Protein AF-A0A251V278-F1 (afdb_monomer)

Secondary structure (DSSP, 8-state):
-GGG-HHHHHS-IIIIIHHHHHIIIIIS---THHHHH-GGGGGS-IIIIIHHHHHHHHHTT----HHHHHSSGGG--

Solvent-accessible surface area (backbone atoms only — not comparable to full-atom values): 4876 Å² total; per-residue (Å²): 124,76,91,76,48,64,69,73,76,74,47,53,54,77,80,53,49,45,59,48,50,49,41,38,46,72,73,65,66,46,64,71,63,54,46,72,79,35,56,66,61,77,78,52,49,55,78,83,45,52,50,58,48,48,53,56,37,56,76,67,74,54,87,76,55,66,57,63,70,68,42,79,76,76,70,80,120

Foldseek 3Di:
DCPPPVLVVPDDCVPQVVVLVCCCCPVVVHDPVLCVVVVCSSVDDVVPAVVVQSVVCVVVVHDDGPCCSRPPPVPPD

Radius of gyration: 12.44 Å; Cα contacts (8 Å, |Δi|>4): 51; chains: 1; bounding box: 26×30×32 Å

Mean predicted aligned error: 6.28 Å

pLDDT: mean 84.4, std 15.97, range [37.12, 97.38]

InterPro domains:
  IPR003690 Transcription termination factor, mitochondrial/chloroplastic [PF02536] (1-71)
  IPR003690 Transcription termination factor, mitochondrial/chloroplastic [PTHR13068] (1-66)
  IPR003690 Transcription termination factor, mitochondrial/chloroplastic [SM00733] (1-31)
  IPR003690 Transcription termination factor, mitochondrial/chloroplastic [SM00733] (32-63)
  IPR038538 MTERF superfamily, mitochondrial/chloroplastic [G3DSA:1.25.70.10] (1-73)

Sequence (77 aa):
MVGRFSPLLGNSIEEVLRPKYEFLANAMQKPLEEVVEYPRYFSYSLEKKIKPRFWVIKGRNCECNLKDMLGADYMSV

Organism: Helianthus annuus (NCBI:txid4232)

Structure (mmCIF, N/CA/C/O backbone):
data_AF-A0A251V278-F1
#
_entry.id   AF-A0A251V278-F1
#
loop_
_atom_site.group_PDB
_atom_site.id
_atom_site.type_symbol
_atom_site.label_atom_id
_atom_site.label_alt_id
_atom_site.label_comp_id
_atom_site.label_asym_id
_atom_site.label_entity_id
_atom_site.label_seq_id
_atom_site.pdbx_PDB_ins_code
_atom_site.Cartn_x
_atom_site.Cartn_y
_atom_site.Cartn_z
_atom_site.occupancy
_atom_site.B_iso_or_equiv
_atom_site.auth_seq_id
_atom_site.auth_comp_id
_atom_site.auth_asym_id
_atom_site.auth_atom_id
_atom_site.pdbx_PDB_model_num
ATOM 1 N N . MET A 1 1 ? -6.193 -11.530 -12.720 1.00 51.31 1 MET A N 1
ATOM 2 C CA . MET A 1 1 ? -5.008 -12.418 -12.796 1.00 51.31 1 MET A CA 1
ATOM 3 C C . MET A 1 1 ? -3.825 -11.659 -13.387 1.00 51.31 1 MET A C 1
ATOM 5 O O . MET A 1 1 ? -4.002 -10.928 -14.353 1.00 51.31 1 MET A O 1
ATOM 9 N N . VAL A 1 2 ? -2.651 -11.814 -12.767 1.00 53.59 2 VAL A N 1
ATOM 10 C CA . VAL A 1 2 ? -1.412 -11.004 -12.866 1.00 53.59 2 VAL A CA 1
ATOM 11 C C . VAL A 1 2 ? -0.881 -10.731 -14.288 1.00 53.59 2 VAL A C 1
ATOM 13 O O . VAL A 1 2 ? -0.147 -9.767 -14.484 1.00 53.59 2 VAL A O 1
ATOM 16 N N . GLY A 1 3 ? -1.317 -11.476 -15.308 1.00 54.38 3 GLY A N 1
ATOM 17 C CA . GLY A 1 3 ? -0.832 -11.357 -16.692 1.00 54.38 3 GLY A CA 1
ATOM 18 C C . GLY A 1 3 ? -1.099 -10.029 -17.421 1.00 54.38 3 GLY A C 1
ATOM 19 O O . GLY A 1 3 ? -0.608 -9.857 -18.529 1.00 54.38 3 GLY A O 1
ATOM 20 N N . ARG A 1 4 ? -1.855 -9.082 -16.841 1.00 56.81 4 ARG A N 1
ATOM 21 C CA . ARG A 1 4 ? -2.078 -7.738 -17.427 1.00 56.81 4 ARG A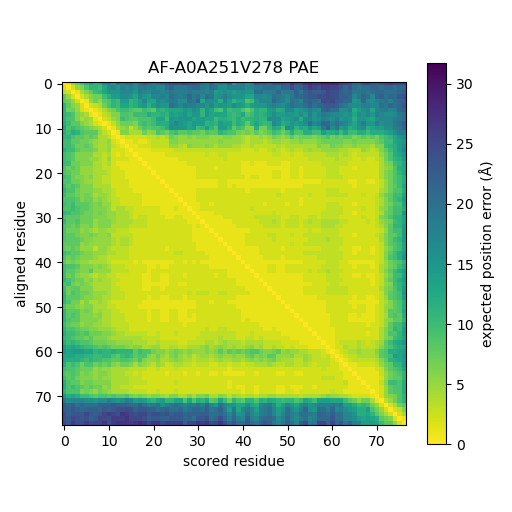 CA 1
ATOM 22 C C . ARG A 1 4 ? -1.401 -6.594 -16.674 1.00 56.81 4 ARG A C 1
ATOM 24 O O . ARG A 1 4 ? -1.511 -5.446 -17.096 1.00 56.81 4 ARG A O 1
ATOM 31 N N . PHE A 1 5 ? -0.715 -6.868 -15.565 1.00 61.53 5 PHE A N 1
ATOM 32 C CA . PHE A 1 5 ? -0.100 -5.813 -14.765 1.00 61.53 5 PHE A CA 1
ATOM 33 C C . PHE A 1 5 ? 1.387 -5.679 -15.101 1.00 61.53 5 PHE A C 1
ATOM 35 O O . PHE A 1 5 ? 2.255 -6.139 -14.366 1.00 61.53 5 PHE A O 1
ATOM 42 N N . SER A 1 6 ? 1.666 -5.019 -16.230 1.00 60.38 6 SER A N 1
ATOM 43 C CA . SER A 1 6 ? 3.023 -4.764 -16.742 1.00 60.38 6 SER A CA 1
ATOM 44 C C . SER A 1 6 ? 4.027 -4.257 -15.687 1.00 60.38 6 SER A C 1
ATOM 46 O O . SER A 1 6 ? 5.180 -4.683 -15.743 1.00 60.38 6 SER A O 1
ATOM 48 N N . PRO A 1 7 ? 3.647 -3.423 -14.691 1.00 61.44 7 PRO A N 1
ATOM 49 C CA . PRO A 1 7 ? 4.584 -3.001 -13.651 1.00 61.44 7 PRO A CA 1
ATOM 50 C C . PRO A 1 7 ? 5.080 -4.133 -12.744 1.00 61.44 7 PRO A C 1
ATOM 52 O O . PRO A 1 7 ? 6.182 -4.033 -12.225 1.00 61.44 7 PRO A O 1
ATOM 55 N N . LEU A 1 8 ? 4.316 -5.209 -12.529 1.00 66.06 8 LEU A N 1
ATOM 56 C CA . LEU A 1 8 ? 4.796 -6.335 -11.713 1.00 66.06 8 LEU A CA 1
ATOM 57 C C . LEU A 1 8 ? 5.915 -7.114 -12.417 1.00 66.06 8 LEU A C 1
ATOM 59 O O . LEU A 1 8 ? 6.745 -7.709 -11.745 1.00 66.06 8 LEU A O 1
ATOM 63 N N . LEU A 1 9 ? 5.946 -7.091 -13.752 1.00 62.78 9 LEU A N 1
ATOM 64 C CA . LEU A 1 9 ? 6.907 -7.849 -14.557 1.00 62.78 9 LEU A CA 1
ATOM 65 C C . LEU A 1 9 ? 8.209 -7.081 -14.826 1.00 62.78 9 LEU A C 1
ATOM 67 O O . LEU A 1 9 ? 9.227 -7.701 -15.106 1.00 62.78 9 LEU A O 1
ATOM 71 N N . GLY A 1 10 ? 8.180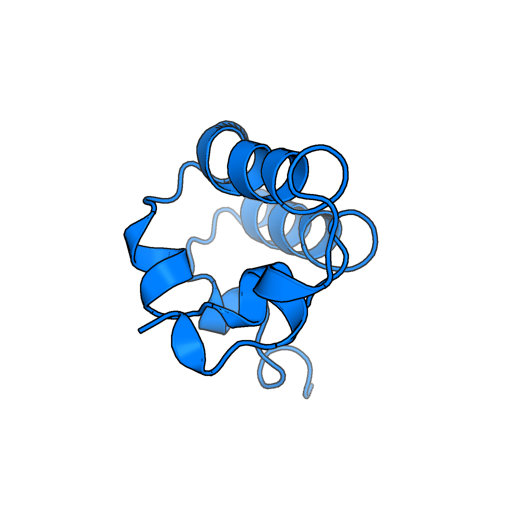 -5.746 -14.758 1.00 65.06 10 GLY A N 1
ATOM 72 C CA . GLY A 1 10 ? 9.347 -4.893 -15.020 1.00 65.06 10 GLY A CA 1
ATOM 73 C C . GLY A 1 10 ? 10.084 -4.393 -13.774 1.00 65.06 10 GLY A C 1
ATOM 74 O O . GLY A 1 10 ? 11.124 -3.758 -13.908 1.00 65.06 10 GLY A O 1
ATOM 75 N N . ASN A 1 11 ? 9.549 -4.629 -12.574 1.00 72.19 11 ASN A N 1
ATOM 76 C CA . ASN A 1 11 ? 10.156 -4.171 -11.325 1.00 72.19 11 ASN A CA 1
ATOM 77 C C . ASN A 1 11 ? 10.984 -5.281 -10.668 1.00 72.19 11 ASN A C 1
ATOM 79 O O . ASN A 1 11 ? 10.551 -6.433 -10.624 1.00 72.19 11 ASN A O 1
ATOM 83 N N . SER A 1 12 ? 12.127 -4.917 -10.078 1.00 80.75 12 SER A N 1
ATOM 84 C CA . SER A 1 12 ? 12.924 -5.819 -9.239 1.00 80.75 12 SER A CA 1
ATOM 85 C C . SER A 1 12 ? 12.062 -6.407 -8.117 1.00 80.75 12 SER A C 1
ATOM 87 O O . SER A 1 12 ? 11.498 -5.670 -7.302 1.00 80.75 12 SER A O 1
ATOM 89 N N . ILE A 1 13 ? 11.978 -7.739 -8.040 1.00 80.44 13 ILE A N 1
ATOM 90 C CA . ILE A 1 13 ? 11.224 -8.419 -6.976 1.00 80.44 13 ILE A CA 1
ATOM 91 C C . ILE A 1 13 ? 11.797 -8.040 -5.608 1.00 80.44 13 ILE A C 1
ATOM 93 O O . ILE A 1 13 ? 11.046 -7.634 -4.724 1.00 80.44 13 ILE A O 1
ATOM 97 N N . GLU A 1 14 ? 13.119 -8.127 -5.465 1.00 84.88 14 GLU A N 1
ATOM 98 C CA . GLU A 1 14 ? 13.817 -7.901 -4.198 1.00 84.88 14 GLU A CA 1
ATOM 99 C C . GLU A 1 14 ? 13.750 -6.440 -3.745 1.00 84.88 14 GLU A C 1
ATOM 101 O O . GLU A 1 14 ? 13.486 -6.159 -2.583 1.00 84.88 14 GLU A O 1
ATOM 106 N N . GLU A 1 15 ? 13.940 -5.500 -4.670 1.00 83.19 15 GLU A N 1
ATOM 107 C CA . GLU A 1 15 ? 14.090 -4.085 -4.316 1.00 83.19 15 GLU A CA 1
ATOM 108 C C . GLU A 1 15 ? 12.758 -3.324 -4.294 1.00 83.19 15 GLU A C 1
ATOM 110 O O . GLU A 1 15 ? 12.643 -2.294 -3.631 1.00 83.19 15 GLU A O 1
ATOM 115 N N . VAL A 1 16 ? 11.738 -3.795 -5.021 1.00 87.06 16 VAL A N 1
ATOM 116 C CA . VAL A 1 16 ? 10.482 -3.047 -5.204 1.00 87.06 16 VAL A CA 1
ATOM 117 C C . VAL A 1 16 ? 9.272 -3.802 -4.678 1.00 87.06 16 VAL A C 1
ATOM 119 O O . VAL A 1 16 ? 8.444 -3.205 -3.985 1.00 87.06 16 VAL A O 1
ATOM 122 N N . LEU A 1 17 ? 9.117 -5.083 -5.021 1.00 89.50 17 LEU A N 1
ATOM 123 C CA . LEU A 1 17 ? 7.901 -5.826 -4.678 1.00 89.50 17 LEU A CA 1
ATOM 124 C C . LEU A 1 17 ? 7.936 -6.348 -3.243 1.00 89.50 17 LEU A C 1
ATOM 126 O O . LEU A 1 17 ? 6.962 -6.151 -2.514 1.00 89.50 17 LEU A O 1
ATOM 130 N N . ARG A 1 18 ? 9.056 -6.946 -2.823 1.00 91.38 18 ARG A N 1
ATOM 131 C CA . ARG A 1 18 ? 9.236 -7.487 -1.471 1.00 91.38 18 ARG A CA 1
ATOM 132 C C . ARG A 1 18 ? 9.052 -6.417 -0.389 1.00 91.38 18 ARG A C 1
ATOM 134 O O . ARG A 1 18 ? 8.201 -6.643 0.466 1.00 91.38 18 ARG A O 1
AT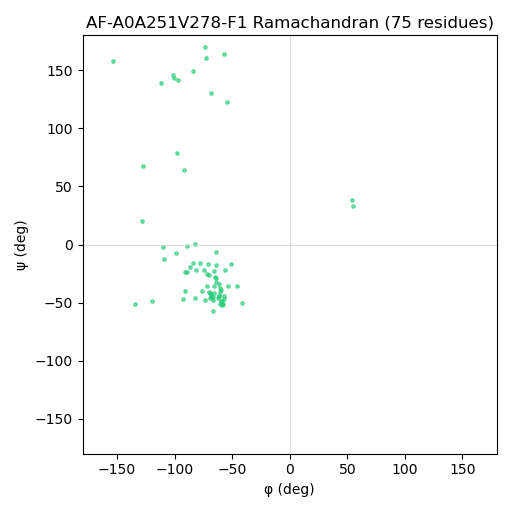OM 141 N N . PRO A 1 19 ? 9.671 -5.221 -0.453 1.00 95.56 19 PRO A N 1
ATOM 142 C CA . PRO A 1 19 ? 9.498 -4.217 0.600 1.00 95.56 19 PRO A CA 1
ATOM 143 C C . PRO A 1 19 ? 8.058 -3.703 0.705 1.00 95.56 19 PRO A C 1
ATOM 145 O O . PRO A 1 19 ? 7.575 -3.381 1.790 1.00 95.56 19 PRO A O 1
ATOM 148 N N . LYS A 1 20 ? 7.334 -3.637 -0.422 1.00 95.75 20 LYS A N 1
ATOM 149 C CA . LYS A 1 20 ? 5.909 -3.276 -0.426 1.00 95.75 20 LYS A CA 1
ATOM 150 C C . LYS A 1 20 ? 5.068 -4.384 0.203 1.00 95.75 20 LYS A C 1
ATOM 152 O O . LYS A 1 20 ? 4.235 -4.101 1.056 1.00 95.75 20 LYS A O 1
ATOM 157 N N . TYR A 1 21 ? 5.304 -5.638 -0.170 1.00 94.56 21 TYR A N 1
ATOM 158 C CA . TYR A 1 21 ? 4.596 -6.771 0.422 1.00 94.56 21 TYR A CA 1
ATOM 159 C C . TYR A 1 21 ? 4.856 -6.898 1.931 1.00 94.56 21 TYR A C 1
ATOM 161 O O . TYR A 1 21 ? 3.915 -7.046 2.705 1.00 94.56 21 TYR A O 1
ATOM 169 N N . GLU A 1 22 ? 6.105 -6.758 2.372 1.00 96.12 22 GLU A N 1
ATOM 170 C CA . GLU A 1 22 ? 6.453 -6.769 3.796 1.00 96.12 22 GLU A CA 1
ATOM 171 C C . GLU A 1 22 ? 5.749 -5.649 4.560 1.00 96.12 22 GLU A C 1
ATOM 173 O O . GLU A 1 22 ? 5.264 -5.866 5.667 1.00 96.12 22 GLU A O 1
ATOM 178 N N . PHE A 1 23 ? 5.629 -4.456 3.971 1.00 97.38 23 PHE A N 1
ATOM 179 C CA . PHE A 1 23 ? 4.876 -3.376 4.599 1.00 97.38 23 PHE A CA 1
ATOM 180 C C . PHE A 1 23 ? 3.377 -3.698 4.709 1.00 97.38 23 PHE A C 1
ATOM 182 O O . PHE A 1 23 ? 2.774 -3.440 5.752 1.00 97.38 23 PHE A O 1
ATOM 189 N N . LEU A 1 24 ? 2.779 -4.286 3.669 1.00 96.94 24 LEU A N 1
ATOM 190 C CA . LEU A 1 24 ? 1.387 -4.747 3.692 1.00 96.94 24 LEU A CA 1
ATOM 191 C C . LEU A 1 24 ? 1.147 -5.765 4.820 1.00 96.94 24 LEU A C 1
ATOM 193 O O . LEU A 1 24 ? 0.235 -5.585 5.626 1.00 96.94 24 LEU A O 1
ATOM 197 N N . ALA A 1 25 ? 1.978 -6.805 4.893 1.00 96.06 25 ALA A N 1
ATOM 198 C CA . ALA A 1 25 ? 1.802 -7.897 5.844 1.00 96.06 25 ALA A CA 1
ATOM 199 C C . ALA A 1 25 ? 2.160 -7.479 7.278 1.00 96.06 25 ALA A C 1
ATOM 201 O O . ALA A 1 25 ? 1.386 -7.702 8.202 1.00 96.06 25 ALA A O 1
ATOM 202 N N . ASN A 1 26 ? 3.306 -6.822 7.475 1.00 96.31 26 ASN A N 1
ATOM 203 C CA . ASN A 1 26 ? 3.855 -6.591 8.812 1.00 96.31 26 ASN A CA 1
ATOM 204 C C . ASN A 1 2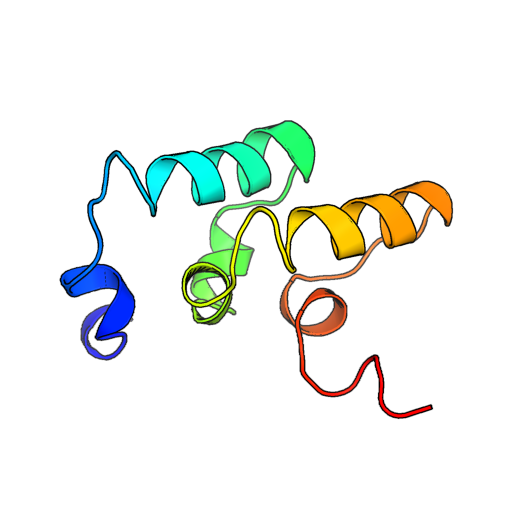6 ? 3.383 -5.275 9.434 1.00 96.31 26 ASN A C 1
ATOM 206 O O . ASN A 1 26 ? 3.118 -5.219 10.633 1.00 96.31 26 ASN A O 1
ATOM 210 N N . ALA A 1 27 ? 3.287 -4.196 8.653 1.00 95.56 27 ALA A N 1
ATOM 211 C CA . ALA A 1 27 ? 2.902 -2.892 9.194 1.00 95.56 27 ALA A CA 1
ATOM 212 C C . ALA A 1 27 ? 1.394 -2.666 9.102 1.00 95.56 27 ALA A C 1
ATOM 214 O O . ALA A 1 27 ? 0.779 -2.243 10.081 1.00 95.56 27 ALA A O 1
ATOM 215 N N . MET A 1 28 ? 0.808 -2.952 7.935 1.00 95.38 28 MET A N 1
ATOM 216 C CA . MET A 1 28 ? -0.622 -2.757 7.704 1.00 95.38 28 MET A CA 1
ATOM 217 C C . MET A 1 28 ? -1.480 -3.923 8.194 1.00 95.38 28 MET A C 1
ATOM 219 O O . MET A 1 28 ? -2.685 -3.730 8.329 1.00 95.38 28 MET A O 1
ATOM 223 N N . GLN A 1 29 ? -0.878 -5.091 8.458 1.00 95.50 29 GLN A N 1
ATOM 224 C CA . GLN A 1 29 ? -1.578 -6.302 8.905 1.00 95.50 29 GLN A CA 1
ATOM 225 C C . GLN A 1 29 ? -2.729 -6.683 7.959 1.00 95.50 29 GLN A C 1
ATOM 227 O O . GLN A 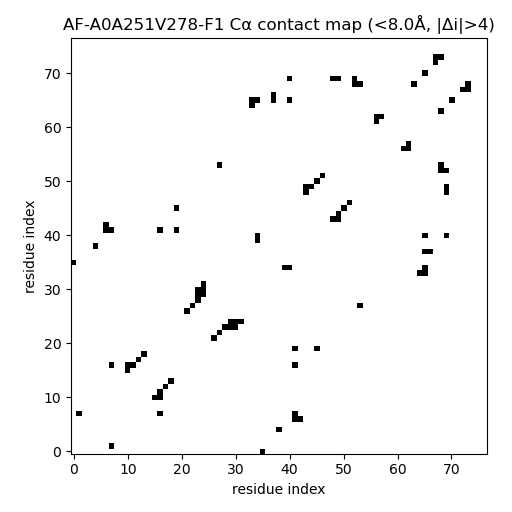1 29 ? -3.804 -7.094 8.391 1.00 95.50 29 GLN A O 1
ATOM 232 N N . LYS A 1 30 ? -2.514 -6.503 6.648 1.00 94.69 30 LYS A N 1
ATOM 233 C CA . LYS A 1 30 ? -3.510 -6.804 5.616 1.00 94.69 30 LYS A CA 1
ATOM 234 C C . LYS A 1 30 ? -3.231 -8.142 4.933 1.00 94.69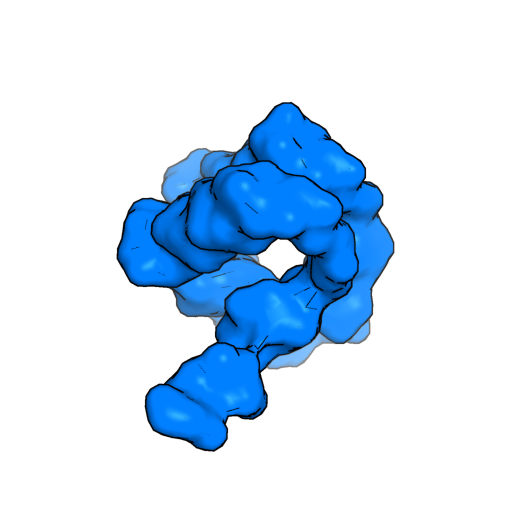 30 LYS A C 1
ATOM 236 O O . LYS A 1 30 ? -2.066 -8.466 4.691 1.00 94.69 30 LYS A O 1
ATOM 241 N N . PRO A 1 31 ? -4.288 -8.890 4.583 1.00 94.62 31 PRO A N 1
ATOM 242 C CA . PRO A 1 31 ? -4.157 -10.172 3.910 1.00 94.62 31 PRO A CA 1
ATOM 243 C C . PRO A 1 31 ? -3.738 -9.990 2.438 1.00 94.62 31 PRO A C 1
ATOM 245 O O . PRO A 1 31 ? -3.887 -8.910 1.858 1.00 94.62 31 PRO A O 1
ATOM 248 N N . LEU A 1 32 ? -3.197 -11.044 1.817 1.00 90.81 32 LEU A N 1
ATOM 249 C CA . LEU A 1 32 ? -2.717 -11.007 0.426 1.00 90.81 32 LEU A CA 1
ATOM 250 C C . LEU A 1 32 ? -3.866 -10.753 -0.567 1.00 90.81 32 LEU A C 1
ATOM 252 O O . LEU A 1 32 ? -3.674 -10.151 -1.622 1.00 90.81 32 LEU A O 1
ATOM 256 N N . GLU A 1 33 ? -5.072 -11.174 -0.216 1.00 93.00 33 GLU A N 1
ATOM 257 C CA . GLU A 1 33 ? -6.304 -11.016 -0.980 1.00 93.00 33 GLU A CA 1
ATOM 258 C C . GLU A 1 33 ? -6.551 -9.546 -1.359 1.00 93.00 33 GLU A C 1
ATOM 260 O O . GLU A 1 33 ? -6.927 -9.257 -2.493 1.00 93.00 33 GLU A O 1
ATOM 265 N N . GLU A 1 34 ? -6.203 -8.597 -0.484 1.00 93.69 34 GLU A N 1
ATOM 266 C CA . GLU A 1 34 ? -6.340 -7.159 -0.752 1.00 93.69 34 GLU A CA 1
ATOM 267 C C . GLU A 1 34 ? -5.512 -6.690 -1.958 1.00 93.69 34 GLU A C 1
ATOM 269 O O . GLU A 1 34 ? -5.959 -5.849 -2.740 1.00 93.69 34 GLU A O 1
ATOM 274 N N . VAL A 1 35 ? -4.305 -7.234 -2.161 1.00 91.94 35 VAL A N 1
ATOM 275 C CA . VAL A 1 35 ? -3.498 -6.891 -3.347 1.00 91.94 35 VAL A CA 1
ATOM 276 C C . VAL A 1 35 ? -3.912 -7.675 -4.587 1.00 91.94 35 VAL A C 1
ATOM 278 O O . VAL A 1 35 ? -3.654 -7.215 -5.699 1.00 91.94 35 VAL A O 1
ATOM 281 N N . VAL A 1 36 ? -4.576 -8.823 -4.429 1.00 89.94 36 VAL A N 1
ATOM 282 C CA . VAL A 1 36 ? -5.200 -9.541 -5.552 1.00 89.94 36 VAL A CA 1
ATOM 283 C C . VAL A 1 36 ? -6.397 -8.752 -6.084 1.00 89.94 36 VAL A C 1
ATOM 285 O O . VAL A 1 36 ? -6.543 -8.613 -7.302 1.00 89.94 36 VAL A O 1
ATOM 288 N N . GLU A 1 37 ? -7.209 -8.192 -5.188 1.00 91.75 37 GLU A N 1
ATOM 289 C CA . GLU A 1 37 ? -8.345 -7.326 -5.518 1.00 91.75 37 GLU A CA 1
ATOM 290 C C . GLU A 1 37 ? -7.897 -5.946 -6.018 1.00 91.75 37 GLU A C 1
ATOM 292 O O . GLU A 1 37 ? -8.495 -5.381 -6.939 1.00 91.75 37 GLU A O 1
ATOM 297 N N . TYR A 1 38 ? -6.805 -5.413 -5.463 1.00 92.19 38 TYR A N 1
ATOM 298 C CA . TYR A 1 38 ? -6.276 -4.096 -5.806 1.00 92.19 38 TYR A CA 1
ATOM 299 C C . TYR A 1 38 ? -4.782 -4.124 -6.188 1.00 92.19 38 TYR A C 1
ATOM 301 O O . TYR A 1 38 ? -3.939 -3.505 -5.526 1.00 92.19 38 TYR A O 1
ATOM 309 N N . PRO A 1 39 ? -4.417 -4.740 -7.332 1.00 90.06 39 PRO A N 1
ATOM 310 C CA . PRO A 1 39 ? -3.018 -4.893 -7.754 1.00 90.06 39 PRO A CA 1
ATOM 311 C C . PRO A 1 39 ? -2.318 -3.557 -8.032 1.00 90.06 39 PRO A C 1
ATOM 313 O O . PRO A 1 39 ? -1.088 -3.473 -8.010 1.00 90.06 39 PRO A O 1
ATOM 316 N N . ARG A 1 40 ? -3.094 -2.475 -8.217 1.00 90.31 40 ARG A N 1
ATOM 317 C CA . ARG A 1 40 ? -2.585 -1.101 -8.338 1.00 90.31 40 ARG A CA 1
ATOM 318 C C . ARG A 1 40 ? -1.736 -0.672 -7.140 1.00 90.31 40 ARG A C 1
ATOM 320 O O . ARG A 1 40 ? -0.894 0.209 -7.303 1.00 90.31 40 ARG A O 1
ATOM 327 N N . TYR A 1 41 ? -1.893 -1.321 -5.986 1.00 93.06 41 TYR A N 1
ATOM 328 C CA . TYR A 1 41 ? -1.008 -1.184 -4.832 1.00 93.06 41 TYR A CA 1
ATOM 329 C C . TYR A 1 41 ? 0.479 -1.128 -5.221 1.00 93.06 41 TYR A C 1
ATOM 331 O O . TYR A 1 41 ? 1.182 -0.177 -4.872 1.00 93.06 41 TYR A O 1
ATOM 339 N N . PHE A 1 42 ? 0.941 -2.081 -6.035 1.00 91.31 42 PHE A N 1
ATOM 340 C CA . PHE A 1 42 ? 2.353 -2.190 -6.405 1.00 91.31 42 PHE A CA 1
ATOM 341 C C . PHE A 1 42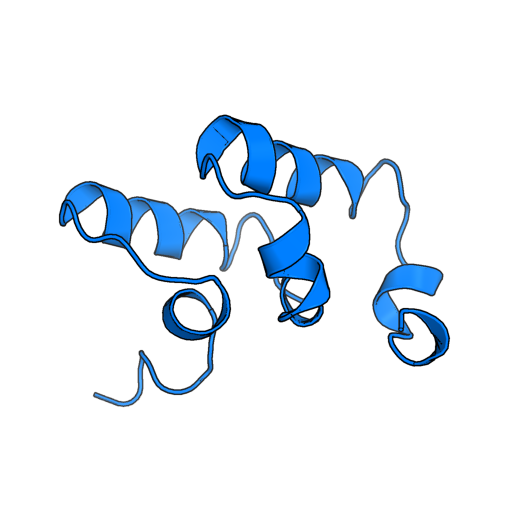 ? 2.839 -1.090 -7.352 1.00 91.31 42 PHE A C 1
ATOM 343 O O . PHE A 1 42 ? 4.045 -0.855 -7.434 1.00 91.31 42 PHE A O 1
ATOM 350 N N . SER A 1 43 ? 1.939 -0.361 -8.014 1.00 90.25 43 SER A N 1
ATOM 351 C CA . SER A 1 43 ? 2.302 0.818 -8.808 1.00 90.25 43 SER A CA 1
ATOM 352 C C . SER A 1 43 ? 2.569 2.060 -7.965 1.00 90.25 43 SER A C 1
ATOM 354 O O . SER A 1 43 ? 3.164 3.010 -8.468 1.00 90.25 43 SER A O 1
ATOM 356 N N . TYR A 1 44 ? 2.154 2.094 -6.697 1.00 92.31 44 TYR A N 1
ATOM 357 C CA . TYR A 1 44 ? 2.388 3.256 -5.846 1.00 92.31 44 TYR A CA 1
ATOM 358 C C . TYR A 1 44 ? 3.772 3.227 -5.197 1.00 92.31 44 TYR A C 1
ATOM 360 O O . TYR A 1 44 ? 4.336 2.171 -4.911 1.00 92.31 44 TYR A O 1
ATOM 368 N N . SER A 1 45 ? 4.331 4.414 -4.957 1.00 93.44 45 SER A N 1
ATOM 369 C CA . SER A 1 45 ? 5.568 4.561 -4.190 1.00 93.44 45 SER A CA 1
ATOM 370 C C . SER A 1 45 ? 5.326 4.196 -2.725 1.00 93.44 45 SER A C 1
ATOM 372 O O . SER A 1 45 ? 4.390 4.714 -2.104 1.00 93.44 45 SER A O 1
ATOM 374 N N . LEU A 1 46 ? 6.193 3.336 -2.180 1.00 95.44 46 LEU A N 1
ATOM 375 C CA . LEU A 1 46 ? 6.149 2.944 -0.774 1.00 95.44 46 LEU A CA 1
ATOM 376 C C . LEU A 1 46 ? 6.338 4.162 0.136 1.00 95.44 46 LEU A C 1
ATOM 378 O O . LEU A 1 46 ? 5.488 4.436 0.981 1.00 95.44 46 LEU A O 1
ATOM 382 N N . GLU A 1 47 ? 7.392 4.938 -0.119 1.00 95.94 47 GLU A N 1
ATOM 383 C CA . GLU A 1 47 ? 7.769 6.096 0.697 1.00 95.94 47 GLU A CA 1
ATOM 384 C C . GLU A 1 47 ? 6.887 7.324 0.450 1.00 95.94 47 GLU A C 1
ATOM 386 O O . GLU A 1 47 ? 6.514 8.012 1.394 1.00 95.94 47 GLU A O 1
ATOM 391 N N . LYS A 1 48 ? 6.511 7.609 -0.806 1.00 95.38 48 LYS A N 1
ATOM 392 C CA . LYS A 1 48 ? 5.785 8.852 -1.131 1.00 95.38 48 LYS A CA 1
ATOM 393 C C . LYS A 1 48 ? 4.268 8.751 -0.984 1.00 95.38 48 LYS A C 1
ATOM 395 O O . LYS A 1 48 ? 3.611 9.785 -0.923 1.00 95.38 48 LYS A O 1
ATOM 400 N N . LYS A 1 49 ? 3.686 7.545 -0.983 1.00 95.19 49 LYS A N 1
ATOM 401 C CA . LYS A 1 49 ? 2.220 7.391 -0.981 1.00 95.19 49 LYS A CA 1
ATOM 402 C C . LYS A 1 49 ? 1.694 6.355 0.003 1.00 95.19 49 LYS A C 1
ATOM 404 O O . LYS A 1 49 ? 0.793 6.686 0.767 1.00 95.19 49 LYS A O 1
ATOM 409 N N . ILE A 1 50 ? 2.228 5.132 -0.002 1.00 96.50 50 ILE A N 1
ATOM 410 C CA . ILE A 1 50 ? 1.688 4.042 0.828 1.00 96.50 50 ILE A CA 1
ATOM 411 C C . ILE A 1 50 ? 1.896 4.338 2.317 1.00 96.50 50 ILE A C 1
ATOM 413 O O . ILE A 1 50 ? 0.915 4.435 3.055 1.00 96.50 50 ILE A O 1
ATOM 417 N N . LYS A 1 51 ? 3.148 4.550 2.746 1.00 96.88 51 LYS A N 1
ATOM 418 C CA . LYS A 1 51 ? 3.480 4.839 4.148 1.00 96.88 51 LYS A CA 1
ATOM 419 C C . LYS A 1 51 ? 2.776 6.099 4.673 1.00 96.88 51 LYS A C 1
ATOM 421 O O . LYS A 1 51 ? 2.099 5.980 5.693 1.00 96.88 51 LYS A O 1
ATOM 426 N N . PRO A 1 52 ? 2.849 7.275 4.009 1.00 96.56 52 PRO A N 1
ATOM 427 C CA . PRO A 1 52 ? 2.218 8.489 4.527 1.00 96.56 52 PRO A CA 1
ATOM 428 C C . PRO A 1 52 ? 0.713 8.336 4.764 1.00 96.56 52 PRO A C 1
ATOM 430 O O . PRO A 1 52 ? 0.216 8.728 5.816 1.00 96.56 52 PRO A O 1
ATOM 433 N N . ARG A 1 53 ? -0.019 7.723 3.823 1.00 95.50 53 ARG A N 1
ATOM 434 C CA . ARG A 1 53 ? -1.473 7.552 3.965 1.00 95.50 53 ARG A CA 1
ATOM 435 C C . ARG A 1 53 ? -1.839 6.551 5.055 1.00 95.50 53 ARG A C 1
ATOM 437 O O . ARG A 1 53 ? -2.747 6.827 5.834 1.00 95.50 53 ARG A O 1
ATOM 444 N N . PHE A 1 54 ? -1.111 5.438 5.150 1.00 95.81 54 PHE A N 1
ATOM 445 C CA . PHE A 1 54 ? -1.325 4.462 6.214 1.00 95.81 54 PHE A CA 1
ATOM 446 C C . PHE A 1 54 ? -1.187 5.097 7.603 1.00 95.81 54 PHE A C 1
ATOM 448 O O . PHE A 1 54 ? -2.063 4.919 8.443 1.00 95.81 54 PHE A O 1
ATOM 455 N N . TRP A 1 55 ? -0.132 5.885 7.835 1.00 95.00 55 TRP A N 1
ATOM 456 C CA . TRP A 1 55 ? 0.087 6.516 9.139 1.00 95.00 55 TRP A CA 1
ATOM 457 C C . TRP A 1 55 ? -0.987 7.548 9.496 1.00 95.00 55 TRP A C 1
ATOM 459 O O . TRP A 1 55 ? -1.398 7.608 10.653 1.00 95.00 55 TRP A O 1
ATOM 469 N N . VAL A 1 56 ? -1.502 8.300 8.517 1.00 94.50 56 VAL A N 1
ATOM 470 C CA . VAL A 1 56 ? -2.638 9.214 8.732 1.00 94.50 56 VAL A CA 1
ATOM 471 C C . VAL A 1 56 ? -3.893 8.448 9.160 1.00 94.50 56 VAL A C 1
ATOM 473 O O . VAL A 1 56 ? -4.562 8.851 10.107 1.00 94.50 56 VAL A O 1
AT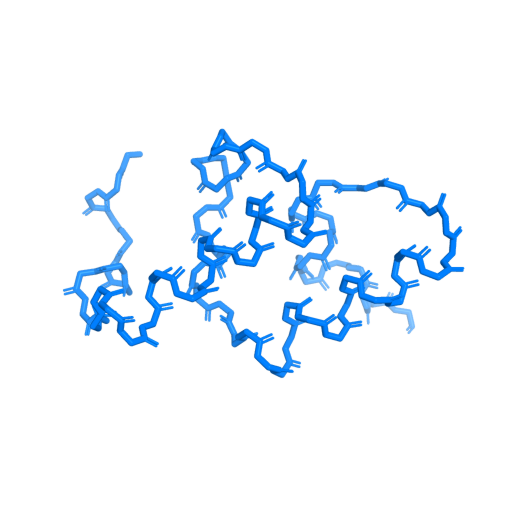OM 476 N N . ILE A 1 57 ? -4.212 7.340 8.489 1.00 92.00 57 ILE A N 1
ATOM 477 C CA . ILE A 1 57 ? -5.393 6.516 8.793 1.00 92.00 57 ILE A CA 1
ATOM 478 C C . ILE A 1 57 ? -5.248 5.820 10.150 1.00 92.00 57 ILE A C 1
ATOM 480 O O . ILE A 1 57 ? -6.167 5.874 10.967 1.00 92.00 57 ILE A O 1
ATOM 484 N N . LYS A 1 58 ? -4.069 5.253 10.429 1.00 92.00 58 LYS A N 1
ATOM 485 C CA . LYS A 1 58 ? -3.755 4.619 11.713 1.00 92.00 58 LYS A CA 1
ATOM 486 C C . LYS A 1 58 ? -3.863 5.607 12.874 1.00 92.00 58 LYS A C 1
ATOM 488 O O . LYS A 1 58 ? -4.423 5.264 13.907 1.00 92.00 58 LYS A O 1
ATOM 493 N N . GLY A 1 59 ? -3.398 6.846 12.694 1.00 92.69 59 GLY A N 1
ATOM 494 C CA . GLY A 1 59 ? -3.538 7.904 13.700 1.00 92.69 59 GLY A CA 1
ATOM 495 C C . GLY A 1 59 ? -4.988 8.333 13.958 1.00 92.69 59 GLY A C 1
ATOM 496 O O . GLY A 1 59 ? -5.291 8.836 15.034 1.00 92.69 59 GLY A O 1
ATOM 497 N N . ARG A 1 60 ? -5.894 8.107 12.999 1.00 91.38 60 ARG A N 1
ATOM 498 C CA . ARG A 1 60 ? -7.340 8.349 13.140 1.00 91.38 60 ARG A CA 1
ATOM 499 C C . ARG A 1 60 ? -8.101 7.145 13.697 1.00 91.38 60 ARG A C 1
ATOM 501 O O . ARG A 1 60 ? -9.309 7.240 13.882 1.00 91.38 60 ARG A O 1
ATOM 508 N N . ASN A 1 61 ? -7.410 6.032 13.954 1.00 88.38 61 ASN A N 1
ATOM 509 C CA . ASN A 1 61 ? -8.001 4.770 14.392 1.00 88.38 61 ASN A CA 1
ATOM 510 C C . ASN A 1 61 ? -9.110 4.270 13.441 1.00 88.38 61 ASN A C 1
ATOM 512 O O . ASN A 1 61 ? -10.097 3.680 13.876 1.00 88.38 61 ASN A O 1
ATOM 516 N N . CYS A 1 62 ? -8.957 4.549 12.141 1.00 86.19 62 CYS A N 1
ATOM 517 C CA . CYS A 1 62 ? -9.868 4.097 11.094 1.00 86.19 62 CYS A CA 1
ATOM 518 C C . CYS A 1 62 ? -9.276 2.891 10.363 1.00 86.19 62 CYS A C 1
ATOM 520 O O . CYS A 1 62 ? -8.074 2.841 10.108 1.00 86.19 62 CYS A O 1
ATOM 522 N N . GLU A 1 63 ? -10.133 1.969 9.941 1.00 85.75 63 GLU A N 1
ATOM 523 C CA . GLU A 1 63 ? -9.763 0.864 9.060 1.00 85.75 63 GLU A CA 1
ATOM 524 C C . GLU A 1 63 ? -10.420 1.059 7.692 1.00 85.75 63 GLU A C 1
ATOM 526 O O . GLU A 1 63 ? -11.567 1.489 7.590 1.00 85.75 63 GLU A O 1
ATOM 531 N N . CYS A 1 64 ? -9.678 0.784 6.622 1.00 89.19 64 CYS A N 1
ATOM 532 C CA . CYS A 1 64 ? -10.185 0.821 5.251 1.00 89.19 64 CYS A CA 1
ATOM 533 C C . CYS A 1 64 ? -9.368 -0.122 4.362 1.00 89.19 64 CYS A C 1
ATOM 535 O O . CYS A 1 64 ? -8.235 -0.481 4.706 1.00 89.19 64 CYS A O 1
ATOM 537 N N . ASN A 1 65 ? -9.941 -0.553 3.238 1.00 93.00 65 ASN A N 1
ATOM 538 C CA . ASN A 1 65 ? -9.244 -1.394 2.262 1.00 93.00 65 ASN A CA 1
ATOM 539 C C . ASN A 1 65 ? -8.206 -0.577 1.459 1.00 93.00 65 ASN A C 1
ATOM 541 O O . ASN A 1 65 ? -8.147 0.656 1.528 1.00 93.00 65 ASN A O 1
ATOM 545 N N . LEU A 1 66 ? -7.354 -1.257 0.690 1.00 94.44 66 LEU A N 1
ATOM 546 C CA . LEU A 1 66 ? -6.308 -0.614 -0.110 1.00 94.44 66 LEU A CA 1
ATOM 547 C C . LEU A 1 66 ? -6.866 0.338 -1.170 1.00 94.44 66 LEU A C 1
ATOM 549 O O . LEU A 1 66 ? -6.228 1.352 -1.470 1.00 94.44 66 LEU A O 1
ATOM 553 N N . LYS A 1 67 ? -8.026 0.019 -1.748 1.00 92.75 67 LYS A N 1
ATOM 554 C CA . LYS A 1 67 ? -8.665 0.841 -2.778 1.00 92.75 67 LYS A CA 1
ATOM 555 C C . LYS A 1 67 ? -9.119 2.177 -2.198 1.00 92.75 67 LYS A C 1
ATOM 557 O O . LYS A 1 67 ? -8.818 3.206 -2.796 1.00 92.75 67 LYS A O 1
ATOM 562 N N . ASP A 1 68 ? -9.743 2.168 -1.031 1.00 91.62 68 ASP A N 1
ATOM 563 C CA . ASP A 1 68 ? -10.185 3.371 -0.329 1.00 91.62 68 ASP A CA 1
ATOM 564 C C . ASP A 1 68 ? -8.973 4.191 0.123 1.00 91.62 68 ASP A C 1
ATOM 566 O O . ASP A 1 68 ? -8.840 5.372 -0.195 1.00 91.62 68 ASP A O 1
ATOM 570 N N . MET A 1 69 ? -7.985 3.542 0.743 1.00 93.56 69 MET A N 1
ATOM 571 C CA . MET A 1 69 ? -6.778 4.225 1.207 1.00 93.56 69 MET A CA 1
ATOM 572 C C . MET A 1 69 ? -5.976 4.885 0.067 1.00 93.56 69 MET A C 1
ATOM 574 O O . MET A 1 69 ? -5.451 5.996 0.205 1.00 93.56 69 MET A O 1
ATOM 578 N N . LEU A 1 70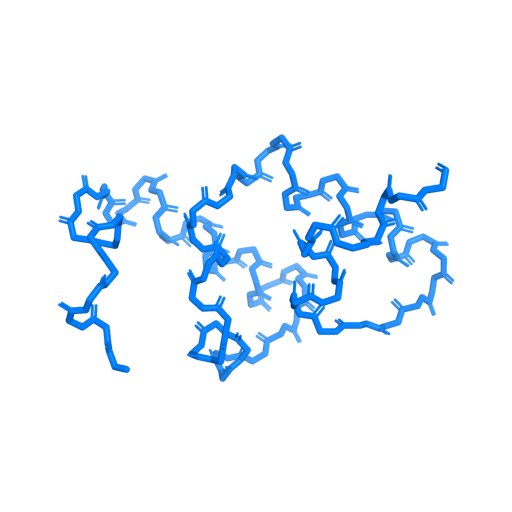 ? -5.788 4.191 -1.059 1.00 92.81 70 LEU A N 1
ATOM 579 C CA . LEU A 1 70 ? -4.816 4.575 -2.095 1.00 92.81 70 LEU A CA 1
ATOM 580 C C . LEU A 1 70 ? -5.448 5.086 -3.389 1.00 92.81 70 LEU A C 1
ATOM 582 O O . LEU A 1 70 ? -4.730 5.651 -4.231 1.00 92.81 70 LEU A O 1
ATOM 586 N N . GLY A 1 71 ? -6.753 4.894 -3.549 1.00 87.00 71 GLY A N 1
ATOM 587 C CA . GLY A 1 71 ? -7.542 5.349 -4.681 1.00 87.00 71 GLY A CA 1
ATOM 588 C C . GLY A 1 71 ? -7.457 6.857 -4.898 1.00 87.00 71 GLY A C 1
ATOM 589 O O . GLY A 1 71 ? -6.970 7.622 -4.054 1.00 87.00 71 GLY A O 1
ATOM 590 N N . ALA A 1 72 ? -7.871 7.271 -6.094 1.00 66.69 72 ALA A N 1
ATOM 591 C CA . ALA A 1 72 ? -7.899 8.674 -6.493 1.00 66.69 72 ALA A CA 1
ATOM 592 C C . ALA A 1 72 ? -9.016 9.467 -5.786 1.00 66.69 72 ALA A C 1
ATOM 594 O O . ALA A 1 72 ? -8.845 10.662 -5.588 1.00 66.69 72 ALA A O 1
ATOM 595 N N . ASP A 1 73 ? -10.088 8.800 -5.345 1.00 53.75 73 ASP A N 1
ATOM 596 C CA . ASP A 1 73 ? -11.307 9.447 -4.833 1.00 53.75 73 ASP A CA 1
ATOM 597 C C . ASP A 1 73 ? -11.188 10.064 -3.430 1.00 53.75 73 ASP A C 1
ATOM 599 O O . ASP A 1 73 ? -11.936 10.967 -3.082 1.00 53.75 73 ASP A O 1
ATOM 603 N N . TYR A 1 74 ? -10.229 9.636 -2.607 1.00 50.78 74 TYR A N 1
ATOM 604 C CA . TYR A 1 74 ? -10.160 10.086 -1.207 1.00 50.78 74 TYR A CA 1
ATOM 605 C C . TYR A 1 74 ? -9.482 11.453 -0.988 1.00 50.78 74 TYR A C 1
ATOM 607 O O . TYR A 1 74 ? -9.335 11.880 0.155 1.00 50.78 74 TYR A O 1
ATOM 615 N N . MET A 1 75 ? -9.023 12.133 -2.045 1.00 45.47 75 MET A N 1
ATOM 616 C CA . MET A 1 75 ? -8.385 13.461 -1.944 1.00 45.47 75 MET A CA 1
ATOM 617 C C . MET A 1 75 ? -9.000 14.511 -2.883 1.00 45.47 75 MET A C 1
ATOM 619 O O . MET A 1 75 ? -8.368 15.526 -3.158 1.00 45.47 75 MET A O 1
ATOM 623 N N . SER A 1 76 ? -10.228 14.293 -3.359 1.00 37.12 76 SER A N 1
ATOM 624 C CA . SER A 1 76 ? -11.043 15.338 -3.987 1.00 37.12 76 SER A CA 1
ATOM 625 C C . SER A 1 76 ? -11.920 16.018 -2.934 1.00 37.12 76 SER A C 1
ATOM 627 O O . SER A 1 76 ? -13.141 15.902 -2.967 1.00 37.12 76 SER A O 1
ATOM 629 N N . VAL A 1 77 ? -11.278 16.693 -1.978 1.00 38.25 77 VAL A N 1
ATOM 630 C CA . VAL A 1 77 ? -11.886 17.734 -1.134 1.00 38.25 77 VAL A CA 1
ATOM 631 C C . VAL A 1 77 ? -10.855 18.822 -0.898 1.00 38.25 77 VAL A C 1
ATOM 633 O O . VAL A 1 77 ? -9.702 18.451 -0.576 1.00 38.25 77 VAL A O 1
#